Protein AF-A0A6I0E018-F1 (afdb_monomer_lite)

pLDDT: mean 88.61, std 6.99, range [53.44, 96.88]

Sequence (124 aa):
MGDSLKQKMISAVAWSTIEKFGQQVLQFLAGLVFARLLMPEDFGVMGIIMIFVAVSLVLVESGFGQALIRKTDIDSNDYTSVYYFNLATAVAVYLVLFFLAPLIADFFHQDSLVALIRVMSLVI

Structure (mmCIF, N/CA/C/O backbone):
data_AF-A0A6I0E018-F1
#
_entry.id   AF-A0A6I0E018-F1
#
loop_
_atom_site.group_PDB
_atom_site.id
_atom_site.type_symbol
_atom_site.label_atom_id
_atom_site.label_alt_id
_atom_site.label_comp_id
_atom_site.label_asym_id
_atom_site.label_entity_id
_atom_site.label_seq_id
_atom_site.pdbx_PDB_ins_code
_atom_site.Cartn_x
_atom_site.Cartn_y
_atom_site.Cartn_z
_atom_site.occupancy
_atom_site.B_iso_or_equiv
_atom_site.auth_seq_id
_atom_site.auth_comp_id
_atom_site.auth_asym_id
_atom_site.auth_atom_id
_atom_site.pdbx_PDB_model_num
ATOM 1 N N . MET A 1 1 ? -20.807 9.773 34.598 1.00 53.44 1 MET A N 1
ATOM 2 C CA . MET A 1 1 ? -20.900 9.406 33.162 1.00 53.44 1 MET A CA 1
ATOM 3 C C . MET A 1 1 ? -19.994 10.250 32.257 1.00 53.44 1 MET A C 1
ATOM 5 O O . MET A 1 1 ? -19.499 9.694 31.289 1.00 53.44 1 MET A O 1
ATOM 9 N N . GLY A 1 2 ? -19.719 11.532 32.556 1.00 62.59 2 GLY A N 1
ATOM 10 C CA . GLY A 1 2 ? -18.817 12.368 31.737 1.00 62.59 2 GLY A CA 1
ATOM 11 C C . GLY A 1 2 ? -17.336 11.949 31.749 1.00 62.59 2 GLY A C 1
ATOM 12 O O . GLY A 1 2 ? -16.702 11.933 30.697 1.00 62.59 2 GLY A O 1
ATOM 13 N N . ASP A 1 3 ? -16.803 11.529 32.903 1.00 71.94 3 ASP A N 1
ATOM 14 C CA . ASP A 1 3 ? -15.370 11.206 33.026 1.00 71.94 3 ASP A CA 1
ATOM 15 C C . ASP A 1 3 ? -14.955 9.927 32.279 1.00 71.94 3 ASP A C 1
ATOM 17 O O . ASP A 1 3 ? -13.880 9.884 31.684 1.00 71.94 3 ASP A O 1
ATOM 21 N N . SER A 1 4 ? -15.819 8.905 32.212 1.00 85.31 4 SER A N 1
ATOM 22 C CA . SER A 1 4 ? -15.495 7.650 31.512 1.00 85.31 4 SER A CA 1
ATOM 23 C C . SER A 1 4 ? -15.519 7.788 29.986 1.00 85.31 4 SER A C 1
ATOM 25 O O . SER A 1 4 ? -14.698 7.177 29.304 1.00 85.31 4 SER A O 1
ATOM 27 N N . LEU A 1 5 ? -16.419 8.614 29.439 1.00 85.06 5 LEU A N 1
ATOM 28 C CA . LEU A 1 5 ? -16.456 8.952 28.011 1.00 85.06 5 LEU A CA 1
ATOM 29 C C . LEU A 1 5 ? -15.225 9.764 27.607 1.00 85.06 5 LEU A C 1
ATOM 31 O O . LEU A 1 5 ? -14.581 9.446 26.609 1.00 85.06 5 LEU A O 1
ATOM 35 N N . LYS A 1 6 ? -14.855 10.760 28.421 1.00 87.38 6 LYS A N 1
ATOM 36 C CA . LYS A 1 6 ? -13.645 11.558 28.208 1.00 87.38 6 LYS A CA 1
ATOM 37 C C . LYS A 1 6 ? -12.392 10.680 28.230 1.00 87.38 6 LYS A C 1
ATOM 39 O O . LYS A 1 6 ? -11.550 10.806 27.347 1.00 87.38 6 LYS A O 1
ATOM 44 N N . GLN A 1 7 ? -12.291 9.745 29.175 1.00 91.19 7 GLN A N 1
ATOM 45 C CA . GLN A 1 7 ? -11.137 8.852 29.268 1.00 91.19 7 GLN A CA 1
ATOM 46 C C . GLN A 1 7 ? -11.054 7.850 28.107 1.00 91.19 7 GLN A C 1
ATOM 48 O O . GLN A 1 7 ? -9.969 7.659 27.563 1.00 91.19 7 GLN A O 1
ATOM 53 N N . LYS A 1 8 ? -12.186 7.282 27.663 1.00 87.81 8 LYS A N 1
ATOM 54 C CA . LYS A 1 8 ? -12.243 6.424 26.463 1.00 87.81 8 LYS A CA 1
ATOM 55 C C . LYS A 1 8 ? -11.895 7.179 25.179 1.00 87.81 8 LYS A C 1
ATOM 57 O O . LYS A 1 8 ? -11.221 6.635 24.310 1.00 87.81 8 LYS A O 1
ATOM 62 N N . MET A 1 9 ? -12.334 8.430 25.056 1.00 91.31 9 MET A N 1
ATOM 63 C CA . MET A 1 9 ? -11.971 9.284 23.926 1.00 91.31 9 MET A CA 1
ATOM 64 C C . MET A 1 9 ? -10.467 9.567 23.922 1.00 91.31 9 MET A C 1
ATOM 66 O O . MET A 1 9 ? -9.824 9.406 22.890 1.00 91.31 9 MET A O 1
ATOM 70 N N . ILE A 1 10 ? -9.891 9.932 25.073 1.00 94.19 10 ILE A N 1
ATOM 71 C CA . ILE A 1 10 ? -8.449 10.185 25.193 1.00 94.19 10 ILE A CA 1
ATOM 72 C C . ILE A 1 10 ? -7.649 8.927 24.846 1.00 94.19 10 ILE A C 1
ATOM 74 O O . ILE A 1 10 ? -6.680 9.029 24.100 1.00 94.19 10 ILE A O 1
ATOM 78 N N . SER A 1 11 ? -8.055 7.744 25.319 1.00 92.81 11 SER A N 1
ATOM 79 C CA . SER A 1 11 ? -7.346 6.502 24.994 1.00 92.81 11 SER A CA 1
ATOM 80 C C . SER A 1 11 ? -7.459 6.134 23.514 1.00 92.81 11 SER A C 1
ATOM 82 O O . SER A 1 11 ? -6.462 5.736 22.921 1.00 92.81 11 SER A O 1
ATOM 84 N N . ALA A 1 12 ? -8.631 6.312 22.892 1.00 89.75 12 ALA A N 1
ATOM 85 C CA . ALA A 1 12 ? -8.817 6.077 21.458 1.00 89.75 12 ALA A CA 1
ATOM 86 C C . ALA A 1 12 ? -7.976 7.040 20.603 1.00 89.75 12 ALA A C 1
ATOM 88 O O . ALA A 1 12 ? -7.304 6.618 19.663 1.00 89.75 12 ALA A O 1
ATOM 89 N N . VAL A 1 13 ? -7.956 8.329 20.959 1.00 94.19 13 VAL A N 1
ATOM 90 C CA . VAL A 1 13 ? -7.133 9.333 20.273 1.00 94.19 13 VAL A CA 1
ATOM 91 C C . VAL A 1 13 ? -5.650 9.029 20.463 1.00 94.19 13 VAL A C 1
ATOM 93 O O . VAL A 1 13 ? -4.915 9.019 19.476 1.00 94.19 13 VAL A O 1
ATOM 96 N N . ALA A 1 14 ? -5.213 8.716 21.686 1.00 95.62 14 ALA A N 1
ATOM 97 C CA . ALA A 1 14 ? -3.828 8.350 21.970 1.00 95.62 14 ALA A CA 1
ATOM 98 C C . ALA A 1 14 ? -3.400 7.122 21.156 1.00 95.62 14 ALA A C 1
ATOM 100 O O . ALA A 1 14 ? -2.353 7.161 20.516 1.00 95.62 14 ALA A O 1
ATOM 101 N N . TRP A 1 15 ? -4.240 6.083 21.101 1.00 94.94 15 TRP A N 1
ATOM 102 C CA . TRP A 1 15 ? -3.983 4.887 20.299 1.00 94.94 15 TRP A CA 1
ATOM 103 C C . TRP A 1 15 ? -3.847 5.215 18.809 1.00 94.94 15 TRP A C 1
ATOM 105 O O . TRP A 1 15 ? -2.827 4.897 18.206 1.00 94.94 15 TRP A O 1
ATOM 115 N N . SER A 1 16 ? -4.807 5.954 18.242 1.00 93.12 16 SER A N 1
ATOM 116 C CA . SER A 1 16 ? -4.760 6.356 16.828 1.00 93.12 16 SER A CA 1
ATOM 117 C C . SER A 1 16 ? -3.568 7.264 16.499 1.00 93.12 16 SER A C 1
ATOM 119 O O . SER A 1 16 ? -3.024 7.214 15.399 1.00 93.12 16 SER A O 1
ATOM 121 N N . THR A 1 17 ? -3.136 8.093 17.454 1.00 95.62 17 THR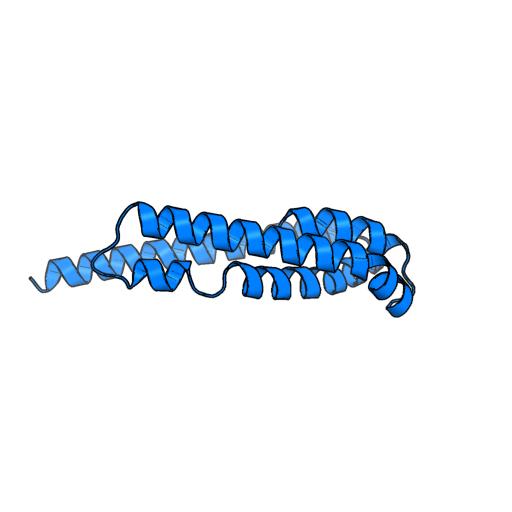 A N 1
ATOM 122 C CA . THR A 1 17 ? -1.978 8.978 17.288 1.00 95.62 17 THR A CA 1
ATOM 123 C C . THR A 1 17 ? -0.692 8.171 17.281 1.00 95.62 17 THR A C 1
ATOM 125 O O . THR A 1 17 ? 0.143 8.381 16.409 1.00 95.62 17 THR A O 1
ATOM 128 N N . ILE A 1 18 ? -0.542 7.231 18.217 1.00 96.88 18 ILE A N 1
ATOM 129 C CA . ILE A 1 18 ? 0.619 6.338 18.283 1.00 96.88 18 ILE A CA 1
ATOM 130 C C . ILE A 1 18 ? 0.704 5.489 17.016 1.00 96.88 18 ILE A C 1
ATOM 132 O O . ILE A 1 18 ? 1.782 5.377 16.443 1.00 96.88 18 ILE A O 1
ATOM 136 N N . GLU A 1 19 ? -0.419 4.943 16.550 1.00 94.75 19 GLU A N 1
ATOM 137 C CA . GLU A 1 19 ? -0.486 4.162 15.316 1.00 94.75 19 GLU A CA 1
ATOM 138 C C . GLU A 1 19 ? -0.028 4.986 14.105 1.00 94.75 19 GLU A C 1
ATOM 140 O O . GLU A 1 19 ? 0.921 4.604 13.419 1.00 94.75 19 GLU A O 1
ATOM 145 N N . LYS A 1 20 ? -0.637 6.158 13.882 1.00 94.25 20 LYS A N 1
ATOM 146 C CA . LYS A 1 20 ? -0.295 7.030 12.748 1.00 94.25 20 LYS A CA 1
ATOM 147 C C . LYS A 1 20 ? 1.136 7.545 12.822 1.00 94.25 20 LYS A C 1
ATOM 149 O O . LYS A 1 20 ? 1.840 7.563 11.817 1.00 94.25 20 LYS A O 1
ATOM 154 N N . PHE A 1 21 ? 1.579 7.964 14.004 1.00 96.50 21 PHE A N 1
ATOM 155 C CA . PHE A 1 21 ? 2.940 8.451 14.195 1.00 96.50 21 PHE A CA 1
ATOM 156 C C . PHE A 1 21 ? 3.958 7.323 14.000 1.00 96.50 21 PHE A C 1
ATOM 158 O O . PHE A 1 21 ? 4.973 7.525 13.342 1.00 96.50 21 PHE A O 1
ATOM 165 N N . GLY A 1 22 ? 3.662 6.120 14.498 1.00 96.62 22 GLY A N 1
ATOM 166 C CA . GLY A 1 22 ? 4.472 4.925 14.279 1.00 96.62 22 GLY A CA 1
ATOM 167 C C . GLY A 1 22 ? 4.604 4.582 12.797 1.00 96.62 22 GLY A C 1
ATOM 168 O O . GLY A 1 22 ? 5.720 4.406 12.314 1.00 96.62 22 GLY A O 1
ATOM 169 N N . GLN A 1 23 ? 3.493 4.574 12.054 1.00 94.94 23 GLN A N 1
ATOM 170 C CA . GLN A 1 23 ? 3.504 4.384 10.600 1.00 94.94 23 GLN A CA 1
ATOM 171 C C . GLN A 1 23 ? 4.343 5.457 9.893 1.00 94.94 23 GLN A C 1
ATOM 173 O O . GLN A 1 23 ? 5.196 5.119 9.076 1.00 94.94 23 GLN A O 1
ATOM 178 N N . GLN A 1 24 ? 4.171 6.735 10.249 1.00 95.50 24 GLN A N 1
ATOM 179 C CA . GLN A 1 24 ? 4.922 7.836 9.643 1.00 95.50 24 GLN A CA 1
ATOM 180 C C . GLN A 1 24 ? 6.430 7.730 9.909 1.00 95.50 24 GLN A C 1
ATOM 182 O O . GLN A 1 24 ? 7.235 7.954 9.006 1.00 95.50 24 GLN A O 1
ATOM 187 N N . VAL A 1 25 ? 6.824 7.376 11.137 1.00 96.88 25 VAL A N 1
ATOM 188 C CA . VAL A 1 25 ? 8.232 7.170 11.505 1.00 96.88 25 VAL A CA 1
ATOM 189 C C . VAL A 1 25 ? 8.817 5.992 10.732 1.00 96.88 25 VAL A C 1
ATOM 191 O O . VAL A 1 25 ? 9.901 6.121 10.168 1.00 96.88 25 VAL A O 1
ATOM 194 N N . LEU A 1 26 ? 8.102 4.867 10.650 1.00 95.19 26 LEU A N 1
ATOM 195 C CA . LEU A 1 26 ? 8.541 3.708 9.872 1.00 95.19 26 LEU A CA 1
ATOM 196 C C . LEU A 1 26 ? 8.694 4.050 8.388 1.00 95.19 26 LEU A C 1
ATOM 198 O O . LEU A 1 26 ? 9.712 3.709 7.792 1.00 95.19 26 LEU A O 1
ATOM 202 N N . GLN A 1 27 ? 7.736 4.774 7.808 1.00 91.25 27 GLN A N 1
ATOM 203 C CA . GLN A 1 27 ? 7.791 5.200 6.412 1.00 91.25 27 GLN A CA 1
ATOM 204 C C . GLN A 1 27 ? 8.955 6.164 6.155 1.00 91.25 27 GLN A C 1
ATOM 206 O O . GLN A 1 27 ? 9.653 6.035 5.151 1.00 91.25 27 GLN A O 1
ATOM 211 N N . PHE A 1 28 ? 9.216 7.091 7.080 1.00 93.31 28 PHE A N 1
ATOM 212 C CA . PHE A 1 28 ? 10.360 7.997 7.002 1.00 93.31 28 PHE A CA 1
ATOM 213 C C . PHE A 1 28 ? 11.696 7.243 7.067 1.00 93.31 28 PHE A C 1
ATOM 215 O O . PHE A 1 28 ? 12.575 7.466 6.235 1.00 93.31 28 PHE A O 1
ATOM 222 N N . LEU A 1 29 ? 11.842 6.311 8.014 1.00 94.88 29 LEU A N 1
ATOM 223 C CA . LEU A 1 29 ? 13.047 5.488 8.143 1.00 94.88 29 LEU A CA 1
ATOM 224 C C . LEU A 1 29 ? 13.257 4.591 6.918 1.00 94.88 29 LEU A C 1
ATOM 226 O O . LEU A 1 29 ? 14.373 4.523 6.402 1.00 94.88 29 LEU A O 1
ATOM 230 N N . ALA A 1 30 ? 12.197 3.956 6.413 1.00 90.00 30 ALA A N 1
ATOM 231 C CA . ALA A 1 30 ? 12.243 3.189 5.171 1.00 90.00 30 ALA A CA 1
ATOM 232 C C . ALA A 1 30 ? 12.663 4.074 3.988 1.00 90.00 30 ALA A C 1
ATOM 234 O O . ALA A 1 30 ? 13.525 3.683 3.207 1.00 90.00 30 ALA A O 1
ATOM 235 N N . GLY A 1 31 ? 12.139 5.301 3.908 1.00 87.44 31 GLY A N 1
ATOM 236 C CA . GLY A 1 31 ? 12.533 6.292 2.908 1.00 87.44 31 GLY A CA 1
ATOM 237 C C . GLY A 1 31 ? 14.023 6.642 2.959 1.00 87.44 31 GLY A C 1
ATOM 238 O O . GLY A 1 31 ? 14.668 6.696 1.917 1.00 87.44 31 GLY A O 1
ATOM 239 N N . LEU A 1 32 ? 14.604 6.810 4.152 1.00 90.06 32 LEU A N 1
ATOM 240 C CA . LEU A 1 32 ? 16.049 7.042 4.309 1.00 90.06 32 LEU A CA 1
ATOM 241 C C . LEU A 1 32 ? 16.893 5.841 3.867 1.00 90.06 32 LEU A C 1
ATOM 243 O O . LEU A 1 32 ? 17.971 6.015 3.298 1.00 90.06 32 LEU A O 1
ATOM 247 N N . VAL A 1 33 ? 16.417 4.625 4.139 1.00 90.19 33 VAL A N 1
ATOM 248 C CA . VAL A 1 33 ? 17.072 3.385 3.708 1.00 90.19 33 VAL A CA 1
ATOM 249 C C . VAL A 1 33 ? 17.031 3.271 2.183 1.00 90.19 33 VAL A C 1
ATOM 251 O O . VAL A 1 33 ? 18.067 3.075 1.550 1.00 90.19 33 VAL A O 1
ATOM 254 N N . PHE A 1 34 ? 15.863 3.497 1.585 1.00 84.94 34 PHE A N 1
ATOM 255 C CA . PHE A 1 34 ? 15.668 3.551 0.139 1.00 84.94 34 PHE A CA 1
ATOM 256 C C . PHE A 1 34 ? 16.519 4.633 -0.527 1.00 84.94 34 PHE A C 1
ATOM 258 O O . PHE A 1 34 ? 17.157 4.350 -1.533 1.00 84.94 34 PHE A O 1
ATOM 265 N N . ALA A 1 35 ? 16.651 5.815 0.081 1.00 85.44 35 ALA A N 1
ATOM 266 C CA . ALA A 1 35 ? 17.497 6.897 -0.430 1.00 85.44 35 ALA A CA 1
ATOM 267 C C . ALA A 1 35 ? 18.984 6.531 -0.527 1.00 85.44 35 ALA A C 1
ATOM 269 O O . ALA A 1 35 ? 19.714 7.160 -1.288 1.00 85.44 35 ALA A O 1
ATOM 270 N N . ARG A 1 36 ? 19.446 5.530 0.234 1.00 86.44 36 ARG A N 1
ATOM 271 C CA . ARG A 1 36 ? 20.817 5.010 0.132 1.00 86.44 36 ARG A CA 1
ATOM 272 C C . ARG A 1 36 ? 20.956 3.784 -0.764 1.00 86.44 36 ARG A C 1
ATOM 274 O O . ARG A 1 36 ? 22.055 3.539 -1.245 1.00 86.44 36 ARG A O 1
ATOM 281 N N . LEU A 1 37 ? 19.896 2.993 -0.916 1.00 83.62 37 LEU A N 1
ATOM 282 C CA . LEU A 1 37 ? 19.921 1.733 -1.667 1.00 83.62 37 LEU A CA 1
ATOM 283 C C . LEU A 1 37 ? 19.581 1.908 -3.148 1.00 83.62 37 LEU A C 1
ATOM 285 O O . LEU A 1 37 ? 20.131 1.187 -3.974 1.00 83.62 37 LEU A O 1
ATOM 289 N N . LEU A 1 38 ? 18.662 2.817 -3.472 1.00 81.31 38 LEU A N 1
ATOM 290 C CA . LEU A 1 38 ? 18.156 3.016 -4.828 1.00 81.31 38 LEU A CA 1
ATOM 291 C C . LEU A 1 38 ? 18.990 4.055 -5.571 1.00 81.31 38 LEU A C 1
ATOM 293 O O . LEU A 1 38 ? 19.404 5.067 -4.998 1.00 81.31 38 LEU A O 1
ATOM 297 N N . MET A 1 39 ? 19.199 3.822 -6.867 1.00 78.31 39 MET A N 1
ATOM 298 C CA . MET A 1 39 ? 19.766 4.843 -7.739 1.00 78.31 39 MET A CA 1
ATOM 299 C C . MET A 1 39 ? 18.725 5.953 -7.977 1.00 78.31 39 MET A C 1
ATOM 301 O O . MET A 1 39 ? 17.520 5.706 -7.865 1.00 78.31 39 MET A O 1
ATOM 305 N N . PRO A 1 40 ? 19.142 7.185 -8.329 1.00 73.00 40 PRO A N 1
ATOM 306 C CA . PRO A 1 40 ? 18.209 8.281 -8.617 1.00 73.00 40 PRO A CA 1
ATOM 307 C C . PRO A 1 40 ? 17.162 7.931 -9.685 1.00 73.00 40 PRO A C 1
ATOM 309 O O . PRO A 1 40 ? 16.038 8.424 -9.640 1.00 73.00 40 PRO A O 1
ATOM 312 N N . GLU A 1 41 ? 17.526 7.060 -10.625 1.00 72.81 41 GLU A N 1
ATOM 313 C CA . GLU A 1 41 ? 16.663 6.584 -11.707 1.00 72.81 41 GLU A CA 1
ATOM 314 C C . GLU A 1 41 ? 15.526 5.690 -11.183 1.00 72.81 41 GLU A C 1
ATOM 316 O O . GLU A 1 41 ? 14.376 5.853 -11.594 1.00 72.81 41 GLU A O 1
ATOM 321 N N . ASP A 1 42 ? 15.803 4.832 -10.196 1.00 81.81 42 ASP A N 1
ATOM 322 C CA . ASP A 1 42 ? 14.817 3.913 -9.611 1.00 81.81 42 ASP A CA 1
ATOM 323 C C . ASP A 1 42 ? 13.742 4.647 -8.794 1.00 81.81 42 ASP A C 1
ATOM 325 O O . ASP A 1 42 ? 12.601 4.190 -8.682 1.00 81.81 42 ASP A O 1
ATOM 329 N N . PHE A 1 43 ? 14.079 5.817 -8.240 1.00 79.31 43 PHE A N 1
ATOM 330 C CA . PHE A 1 43 ? 13.130 6.660 -7.511 1.00 79.31 43 PHE A CA 1
ATOM 331 C C . PHE A 1 43 ? 11.988 7.160 -8.400 1.00 79.31 43 PHE A C 1
ATOM 333 O O . PHE A 1 43 ? 10.842 7.217 -7.947 1.00 79.31 43 PHE A O 1
ATOM 340 N N . GLY A 1 44 ? 12.280 7.491 -9.662 1.00 82.62 44 GLY A N 1
ATOM 341 C CA . GLY A 1 44 ? 11.260 7.897 -10.630 1.00 82.62 44 GLY A CA 1
ATOM 342 C C . GLY A 1 44 ? 10.290 6.757 -10.938 1.00 82.62 44 GLY A C 1
ATOM 343 O O . GLY A 1 44 ? 9.073 6.945 -10.885 1.00 82.62 44 GLY A O 1
ATOM 344 N N . VAL A 1 45 ? 10.832 5.555 -11.161 1.00 86.38 45 VAL A N 1
ATOM 345 C CA . VAL A 1 45 ? 10.049 4.338 -11.430 1.00 86.38 45 VAL A CA 1
ATOM 346 C C . VAL A 1 45 ? 9.130 4.004 -10.255 1.00 86.38 45 VAL A C 1
ATOM 348 O O . VAL A 1 45 ? 7.932 3.784 -10.436 1.00 86.38 45 VAL A O 1
ATOM 351 N N . MET A 1 46 ? 9.667 4.034 -9.032 1.00 85.62 46 MET A N 1
ATOM 352 C CA . MET A 1 46 ? 8.887 3.814 -7.813 1.00 85.62 46 MET A CA 1
ATOM 353 C C . MET A 1 46 ? 7.767 4.842 -7.654 1.00 85.62 46 MET A C 1
ATOM 355 O O . MET A 1 46 ? 6.652 4.473 -7.289 1.00 85.62 46 MET A O 1
ATOM 359 N N . GLY A 1 47 ? 8.028 6.115 -7.965 1.00 87.81 47 GLY A N 1
ATOM 360 C CA . GLY A 1 47 ? 7.013 7.168 -7.928 1.00 87.81 47 GLY A CA 1
ATOM 361 C C . GLY A 1 47 ? 5.827 6.875 -8.850 1.00 87.81 47 GLY A C 1
ATOM 362 O O . GLY A 1 47 ? 4.680 6.996 -8.424 1.00 87.81 47 GLY A O 1
ATOM 363 N N . ILE A 1 48 ? 6.096 6.422 -10.078 1.00 90.06 48 ILE A N 1
ATOM 364 C CA . ILE A 1 48 ? 5.055 6.036 -11.042 1.00 90.06 48 ILE A CA 1
ATOM 365 C C . ILE A 1 48 ? 4.211 4.886 -10.483 1.00 90.06 48 ILE A C 1
ATOM 367 O O . ILE A 1 48 ? 2.985 4.977 -10.447 1.00 90.06 48 ILE A O 1
ATOM 371 N N . ILE A 1 49 ? 4.854 3.823 -9.993 1.00 90.75 49 ILE A N 1
ATOM 372 C CA . ILE A 1 49 ? 4.159 2.644 -9.455 1.00 90.75 49 ILE A CA 1
ATOM 373 C C . ILE A 1 49 ? 3.298 3.016 -8.243 1.00 90.75 49 ILE A C 1
ATOM 375 O O . ILE A 1 49 ? 2.154 2.571 -8.137 1.00 90.75 49 ILE A O 1
ATOM 379 N N . MET A 1 50 ? 3.820 3.862 -7.352 1.00 89.75 50 MET A N 1
ATOM 380 C CA . MET A 1 50 ? 3.119 4.301 -6.144 1.00 89.75 50 MET A CA 1
ATOM 381 C C . MET A 1 50 ? 1.806 5.022 -6.455 1.00 89.75 50 MET A C 1
ATOM 383 O O . MET A 1 50 ? 0.856 4.872 -5.693 1.00 89.75 50 MET A O 1
ATOM 387 N N . ILE A 1 51 ? 1.709 5.750 -7.574 1.00 92.00 51 ILE A N 1
ATOM 388 C CA . ILE A 1 51 ? 0.450 6.385 -7.996 1.00 92.00 51 ILE A CA 1
ATOM 389 C C . ILE A 1 51 ? -0.617 5.318 -8.262 1.00 92.00 51 ILE A C 1
ATOM 391 O O . ILE A 1 51 ? -1.727 5.407 -7.734 1.00 92.00 51 ILE A O 1
ATOM 395 N N . PHE A 1 52 ? -0.282 4.283 -9.036 1.00 91.81 52 PHE A N 1
ATOM 396 C CA . PHE A 1 52 ? -1.220 3.206 -9.362 1.00 91.81 52 PHE A CA 1
ATOM 397 C C . PHE A 1 52 ? -1.613 2.393 -8.128 1.00 91.81 52 PHE A C 1
ATOM 399 O O . PHE A 1 52 ? -2.793 2.084 -7.952 1.00 91.81 52 PHE A O 1
ATOM 406 N N . VAL A 1 53 ? -0.654 2.091 -7.249 1.00 91.38 53 VAL A N 1
ATOM 407 C CA . VAL A 1 53 ? -0.920 1.391 -5.985 1.00 91.38 53 VAL A CA 1
ATOM 408 C C . VAL A 1 53 ? -1.816 2.232 -5.073 1.00 91.38 53 VAL A C 1
ATOM 410 O O . VAL A 1 53 ? -2.810 1.721 -4.570 1.00 91.38 53 VAL A O 1
ATOM 413 N N . ALA A 1 54 ? -1.536 3.528 -4.906 1.00 91.44 54 ALA A N 1
ATOM 414 C CA . ALA A 1 54 ? -2.337 4.407 -4.055 1.00 91.44 54 ALA A CA 1
ATOM 415 C C . ALA A 1 54 ? -3.788 4.526 -4.545 1.00 91.44 54 ALA A C 1
ATOM 417 O O . ALA A 1 54 ? -4.717 4.398 -3.749 1.00 91.44 54 ALA A O 1
ATOM 418 N N . VAL A 1 55 ? -3.998 4.718 -5.853 1.00 91.94 55 VAL A N 1
ATOM 419 C CA . VAL A 1 55 ? -5.347 4.750 -6.445 1.00 91.94 55 VAL A CA 1
ATOM 420 C C . VAL A 1 55 ? -6.068 3.421 -6.219 1.00 91.94 55 VAL A C 1
ATOM 422 O O . VAL A 1 55 ? -7.239 3.407 -5.847 1.00 91.94 55 VAL A O 1
ATOM 425 N N . SER A 1 56 ? -5.362 2.307 -6.392 1.00 92.38 56 SER A N 1
ATOM 426 C CA . SER A 1 56 ? -5.922 0.968 -6.214 1.00 92.38 56 SER A CA 1
ATOM 427 C C . SER A 1 56 ? -6.349 0.695 -4.776 1.00 92.38 56 SER A C 1
ATOM 429 O O . SER A 1 56 ? -7.461 0.226 -4.555 1.00 92.38 56 SER A O 1
ATOM 431 N N . LEU A 1 57 ? -5.515 1.051 -3.797 1.00 89.50 57 LEU A N 1
ATOM 432 C CA . LEU A 1 57 ? -5.832 0.902 -2.376 1.00 89.50 57 LEU A CA 1
ATOM 433 C C . LEU A 1 57 ? -7.070 1.713 -1.985 1.00 89.50 57 LEU A C 1
ATOM 435 O O . LEU A 1 57 ? -7.944 1.202 -1.292 1.00 89.50 57 LEU A O 1
ATOM 439 N N . VAL A 1 58 ? -7.201 2.944 -2.490 1.00 88.56 58 VAL A N 1
ATOM 440 C CA . VAL A 1 58 ? -8.400 3.764 -2.253 1.00 88.56 58 VAL A CA 1
ATOM 441 C C . VAL A 1 58 ? -9.657 3.085 -2.809 1.00 88.56 58 VAL A C 1
ATOM 443 O O . VAL A 1 58 ? -10.698 3.093 -2.149 1.00 88.56 58 VAL A O 1
ATOM 446 N N . LEU A 1 59 ? -9.569 2.473 -3.995 1.00 88.25 59 LEU A N 1
ATOM 447 C CA . LEU A 1 59 ? -10.684 1.741 -4.604 1.00 88.25 59 LEU A CA 1
ATOM 448 C C . LEU A 1 59 ? -11.042 0.464 -3.835 1.00 88.25 59 LEU A C 1
ATOM 450 O O . LEU A 1 59 ? -12.225 0.173 -3.678 1.00 88.25 59 LEU A O 1
ATOM 454 N N . VAL A 1 60 ? -10.054 -0.286 -3.346 1.00 87.38 60 VAL A N 1
ATOM 455 C CA . VAL A 1 60 ? -10.281 -1.537 -2.605 1.00 87.38 60 VAL A CA 1
ATOM 456 C C . VAL A 1 60 ? -10.820 -1.266 -1.205 1.00 87.38 60 VAL A C 1
ATOM 458 O O . VAL A 1 60 ? -11.773 -1.911 -0.777 1.00 87.38 60 VAL A O 1
ATOM 461 N N . GLU A 1 61 ? -10.256 -0.298 -0.485 1.00 80.56 61 GLU A N 1
ATOM 462 C CA . GLU A 1 61 ? -10.667 -0.028 0.892 1.00 80.56 61 GLU A CA 1
ATOM 463 C C . GLU A 1 61 ? -12.010 0.714 0.973 1.00 80.56 61 GLU A C 1
ATOM 465 O O . GLU A 1 61 ? -12.704 0.555 1.981 1.00 80.56 61 GLU A O 1
ATOM 470 N N . SER A 1 62 ? -12.382 1.481 -0.070 1.00 69.81 62 SER A N 1
ATOM 471 C CA . SER A 1 62 ? -13.699 2.075 -0.415 1.00 69.81 62 SER A CA 1
ATOM 472 C C . SER A 1 62 ? -14.615 2.592 0.717 1.00 69.81 62 SER A C 1
ATOM 474 O O . SER A 1 62 ? -15.795 2.866 0.511 1.00 69.81 62 SER A O 1
ATOM 476 N N . GLY A 1 63 ? -14.111 2.768 1.936 1.00 73.56 63 GLY A N 1
ATOM 477 C CA . GLY A 1 63 ? -14.884 3.189 3.102 1.00 73.56 63 GLY A CA 1
ATOM 478 C C . GLY A 1 63 ? -15.715 2.095 3.783 1.00 73.56 63 GLY A C 1
ATOM 479 O O . GLY A 1 63 ? -16.358 2.401 4.788 1.00 73.56 63 GLY A O 1
ATOM 480 N N . PHE A 1 64 ? -15.683 0.831 3.336 1.00 81.69 64 PHE A N 1
ATOM 481 C CA . PHE A 1 64 ? -16.460 -0.245 3.975 1.00 81.69 64 PHE A CA 1
ATOM 482 C C . PHE A 1 64 ? -16.019 -0.525 5.414 1.00 81.69 64 PHE A C 1
ATOM 484 O O . PHE A 1 64 ? -16.864 -0.752 6.278 1.00 81.69 64 PHE A O 1
ATOM 491 N N . GLY A 1 65 ? -14.719 -0.418 5.707 1.00 80.31 65 GLY A N 1
ATOM 492 C CA . GLY A 1 65 ? -14.218 -0.510 7.082 1.00 80.31 65 GLY A CA 1
ATOM 493 C C . GLY A 1 65 ? -14.817 0.571 7.988 1.00 80.31 65 GLY A C 1
ATOM 494 O O . GLY A 1 65 ? -15.259 0.290 9.099 1.00 80.31 65 GLY A O 1
ATOM 495 N N . GLN A 1 66 ? -14.934 1.801 7.480 1.00 81.44 66 GLN A N 1
ATOM 496 C CA . GLN A 1 66 ? -15.542 2.909 8.220 1.00 81.44 66 GLN A CA 1
ATOM 497 C C . GLN A 1 66 ? -17.065 2.778 8.330 1.00 81.44 66 GLN A C 1
ATOM 499 O O . GLN A 1 66 ? -17.642 3.176 9.343 1.00 81.44 66 GLN A O 1
ATOM 504 N N . ALA A 1 67 ? -17.719 2.212 7.313 1.00 83.62 67 ALA A 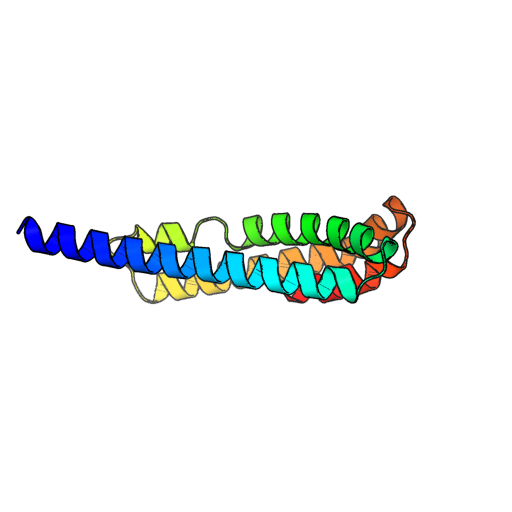N 1
ATOM 505 C CA . ALA A 1 67 ? -19.143 1.900 7.347 1.00 83.62 67 ALA A CA 1
ATOM 506 C C . ALA A 1 67 ? -19.453 0.839 8.412 1.00 83.62 67 ALA A C 1
ATOM 508 O O . ALA A 1 67 ? -20.400 1.017 9.175 1.00 83.62 67 ALA A O 1
ATOM 509 N N . LEU A 1 68 ? -18.611 -0.196 8.528 1.00 84.31 68 LEU A N 1
ATOM 510 C CA . LEU A 1 68 ? -18.700 -1.180 9.606 1.00 84.31 68 LEU A CA 1
ATOM 511 C C . LEU A 1 68 ? -18.539 -0.516 10.976 1.00 84.31 68 LEU A C 1
ATOM 513 O O . LEU A 1 68 ? -19.386 -0.685 11.842 1.00 84.31 68 LEU A O 1
ATOM 517 N N . ILE A 1 69 ? -17.507 0.309 11.168 1.00 84.50 69 ILE A N 1
ATOM 518 C CA . ILE A 1 69 ? -17.268 0.978 12.461 1.00 84.50 69 ILE A CA 1
ATOM 519 C C . ILE A 1 69 ? -18.465 1.844 12.902 1.00 84.50 69 ILE A C 1
ATOM 521 O O . ILE A 1 69 ? -18.699 2.014 14.097 1.00 84.50 69 ILE A O 1
ATOM 525 N N . ARG A 1 70 ? -19.235 2.395 11.955 1.00 83.25 70 ARG A N 1
ATOM 526 C CA . ARG A 1 70 ? -20.414 3.232 12.237 1.00 83.25 70 ARG A CA 1
ATOM 527 C C . ARG A 1 70 ? -21.719 2.448 12.394 1.00 83.25 70 ARG A C 1
ATOM 529 O O . ARG A 1 70 ? -22.699 3.030 12.858 1.00 83.25 70 ARG A O 1
ATOM 536 N N . LYS A 1 71 ? -21.768 1.177 11.993 1.00 84.25 71 LYS A N 1
ATOM 537 C CA . LYS A 1 71 ? -22.984 0.358 12.050 1.00 84.25 71 LYS A CA 1
ATOM 538 C C . LYS A 1 71 ? -23.194 -0.148 13.482 1.00 84.25 71 LYS A C 1
ATOM 540 O O . LYS A 1 71 ? -22.312 -0.767 14.064 1.00 84.25 71 LYS A O 1
ATOM 545 N N . THR A 1 72 ? -24.359 0.143 14.059 1.00 76.75 72 THR A N 1
ATOM 546 C CA . THR A 1 72 ? -24.678 -0.175 15.463 1.00 76.75 72 THR A CA 1
ATOM 547 C C . THR A 1 72 ? -25.123 -1.621 15.682 1.00 76.75 72 THR A C 1
ATOM 549 O O . THR A 1 72 ? -24.808 -2.179 16.726 1.00 76.75 72 THR A O 1
ATOM 552 N N . ASP A 1 73 ? -25.802 -2.227 14.702 1.00 80.00 73 ASP A N 1
ATOM 553 C CA . ASP A 1 73 ? -26.180 -3.649 14.686 1.00 80.00 73 ASP A CA 1
ATOM 554 C C . ASP A 1 73 ? -25.393 -4.365 13.590 1.00 80.00 73 ASP A C 1
ATOM 556 O O . ASP A 1 73 ? -25.798 -4.414 12.424 1.00 80.00 73 ASP A O 1
ATOM 560 N N . ILE A 1 74 ? -24.216 -4.854 13.963 1.00 81.56 74 ILE A N 1
ATOM 561 C CA . ILE A 1 74 ? -23.348 -5.646 13.099 1.00 81.56 74 ILE A CA 1
ATOM 562 C C . ILE A 1 74 ? -23.570 -7.126 13.377 1.00 81.56 74 ILE A C 1
ATOM 564 O O . ILE A 1 74 ? -23.561 -7.554 14.531 1.00 81.56 74 ILE A O 1
ATOM 568 N N . ASP A 1 75 ? -23.700 -7.902 12.308 1.00 85.94 75 ASP A N 1
ATOM 569 C CA . ASP A 1 75 ? -23.650 -9.356 12.363 1.00 85.94 75 ASP A CA 1
ATOM 570 C C . ASP A 1 75 ? -22.366 -9.875 11.696 1.00 85.94 75 ASP A C 1
ATOM 572 O O . ASP A 1 75 ? -21.736 -9.218 10.866 1.00 85.94 75 ASP A O 1
ATOM 576 N N . SER A 1 76 ? -21.981 -11.096 12.049 1.00 84.19 76 SER A N 1
ATOM 577 C CA . SER A 1 76 ? -20.911 -11.873 11.424 1.00 84.19 76 SER A CA 1
ATOM 578 C C . SER A 1 76 ? -20.989 -11.884 9.890 1.00 84.19 76 SER A C 1
ATOM 580 O O . SER A 1 76 ? -19.968 -11.714 9.224 1.00 84.19 76 SER A O 1
ATOM 582 N N . ASN A 1 77 ? -22.198 -11.970 9.325 1.00 87.25 77 ASN A N 1
ATOM 583 C CA . ASN A 1 77 ? -22.418 -11.909 7.881 1.00 87.25 77 ASN A CA 1
ATOM 584 C C . ASN A 1 77 ? -21.992 -10.575 7.244 1.00 87.25 77 ASN A C 1
ATOM 586 O O . ASN A 1 77 ? -21.572 -10.578 6.084 1.00 87.25 77 ASN A O 1
ATOM 590 N N . ASP A 1 78 ? -22.054 -9.448 7.963 1.00 84.81 78 ASP A N 1
ATOM 591 C CA . ASP A 1 78 ? -21.604 -8.151 7.439 1.00 84.81 78 ASP A CA 1
ATOM 592 C C . ASP A 1 78 ? -20.082 -8.127 7.257 1.00 84.81 78 ASP A C 1
ATOM 594 O O . ASP A 1 78 ? -19.588 -7.698 6.213 1.00 84.81 78 ASP A O 1
ATOM 598 N N . TYR A 1 79 ? -19.337 -8.642 8.244 1.00 85.81 79 TYR A N 1
ATOM 599 C CA . TYR A 1 79 ? -17.879 -8.771 8.161 1.00 85.81 79 TYR A CA 1
ATOM 600 C C . TYR A 1 79 ? -17.469 -9.664 6.995 1.00 85.81 79 TYR A C 1
ATOM 602 O O . TYR A 1 79 ? -16.602 -9.295 6.204 1.00 85.81 79 TYR A O 1
ATOM 610 N N . THR A 1 80 ? -18.108 -10.827 6.872 1.00 89.19 80 THR A N 1
ATOM 611 C CA . THR A 1 80 ? -17.817 -11.788 5.809 1.00 89.19 80 THR A CA 1
ATOM 612 C C . THR A 1 80 ? -18.141 -11.215 4.429 1.00 89.19 80 THR A C 1
ATOM 614 O O . THR A 1 80 ? -17.340 -11.355 3.507 1.00 89.19 80 THR A O 1
ATOM 617 N N . SER A 1 81 ? -19.266 -10.509 4.289 1.00 89.88 81 SER A N 1
ATOM 618 C CA . SER A 1 81 ? -19.660 -9.882 3.021 1.00 89.88 81 SER A CA 1
ATOM 619 C C . SER A 1 81 ? -18.677 -8.795 2.591 1.00 89.88 81 SER A C 1
ATOM 621 O O . SER A 1 81 ? -18.237 -8.789 1.443 1.00 89.88 81 SER A O 1
ATOM 623 N N . VAL A 1 82 ? -18.282 -7.909 3.512 1.00 89.69 82 VAL A N 1
ATOM 624 C CA . VAL A 1 82 ? -17.297 -6.854 3.225 1.00 89.69 82 VAL A CA 1
ATOM 625 C C . VAL A 1 82 ? -15.922 -7.435 2.923 1.00 89.69 82 VAL A C 1
ATOM 627 O O . VAL A 1 82 ? -15.258 -6.972 2.000 1.00 89.69 82 VAL A O 1
ATOM 630 N N . TYR A 1 83 ? -15.508 -8.479 3.641 1.00 89.31 83 TYR A N 1
ATOM 631 C CA . TYR A 1 83 ? -14.255 -9.170 3.363 1.00 89.31 83 TYR A CA 1
ATOM 632 C C . TYR A 1 83 ? -14.219 -9.734 1.937 1.00 89.31 83 TYR A C 1
ATOM 634 O O . TYR A 1 83 ? -13.297 -9.429 1.182 1.00 89.31 83 TYR A O 1
ATOM 642 N N . TYR A 1 84 ? -15.233 -10.513 1.540 1.00 91.88 84 TYR A N 1
ATOM 643 C CA . TYR A 1 84 ? -15.280 -11.083 0.191 1.00 91.88 84 TYR A CA 1
ATOM 644 C C . TYR A 1 84 ? -15.438 -10.015 -0.891 1.00 91.88 84 TYR A C 1
ATOM 646 O O . TYR A 1 84 ? -14.860 -10.162 -1.966 1.00 91.88 84 TYR A O 1
ATOM 654 N N . PHE A 1 85 ? -16.170 -8.933 -0.617 1.00 90.94 85 PHE A N 1
ATOM 655 C CA . PHE A 1 85 ? -16.283 -7.805 -1.537 1.00 90.94 85 PHE A CA 1
ATOM 656 C C . PHE A 1 85 ? -14.932 -7.113 -1.760 1.00 90.94 85 PHE A C 1
ATOM 658 O O . PHE A 1 85 ? -14.528 -6.916 -2.909 1.00 90.94 85 PHE A O 1
ATOM 665 N N . ASN A 1 86 ? -14.205 -6.789 -0.686 1.00 91.19 86 ASN A N 1
ATOM 666 C CA . ASN A 1 86 ? -12.882 -6.173 -0.784 1.00 91.19 86 ASN A CA 1
ATOM 667 C C . ASN A 1 86 ? -11.888 -7.114 -1.470 1.00 91.19 86 ASN A C 1
ATOM 669 O O . ASN A 1 86 ? -11.159 -6.675 -2.351 1.00 91.19 86 ASN A O 1
ATOM 673 N N . LEU A 1 87 ? -11.910 -8.412 -1.146 1.00 92.44 87 LEU A N 1
ATOM 674 C CA . LEU A 1 87 ? -11.060 -9.413 -1.794 1.00 92.44 87 LEU A CA 1
ATOM 675 C C . LEU A 1 87 ? -11.349 -9.520 -3.298 1.00 92.44 87 LEU A C 1
ATOM 677 O O . LEU A 1 87 ? -10.425 -9.518 -4.107 1.00 92.44 87 LEU A O 1
ATOM 681 N N . ALA A 1 88 ? -12.623 -9.583 -3.692 1.00 93.62 88 ALA A N 1
ATOM 682 C CA . ALA A 1 88 ? -13.005 -9.620 -5.102 1.00 93.62 88 ALA A CA 1
ATOM 683 C C . ALA A 1 88 ? -12.592 -8.335 -5.836 1.00 93.62 88 ALA A C 1
ATOM 685 O O . ALA A 1 88 ? -12.108 -8.399 -6.966 1.00 93.62 88 ALA A O 1
ATOM 686 N N . THR A 1 89 ? -12.736 -7.179 -5.183 1.00 93.06 89 THR A N 1
ATOM 687 C CA . THR A 1 89 ? -12.319 -5.881 -5.729 1.00 93.06 89 THR A CA 1
ATOM 688 C C . THR A 1 89 ? -10.800 -5.809 -5.882 1.00 93.06 89 THR A C 1
ATOM 690 O O . THR A 1 89 ? -10.328 -5.405 -6.941 1.00 93.06 89 THR A O 1
ATOM 693 N N . ALA A 1 90 ? -10.033 -6.271 -4.891 1.00 93.69 90 ALA A N 1
ATOM 694 C CA . ALA A 1 90 ? -8.574 -6.341 -4.950 1.00 93.69 90 ALA A CA 1
ATOM 695 C C . ALA A 1 90 ? -8.101 -7.221 -6.111 1.00 93.69 90 ALA A C 1
ATOM 697 O O . ALA A 1 90 ? -7.308 -6.778 -6.938 1.00 93.69 90 ALA A O 1
ATOM 698 N N . VAL A 1 91 ? -8.675 -8.420 -6.260 1.00 95.44 91 VAL A N 1
ATOM 699 C CA . VAL A 1 91 ? -8.368 -9.319 -7.385 1.00 95.44 91 VAL A CA 1
ATOM 700 C C . VAL A 1 91 ? -8.724 -8.676 -8.728 1.00 95.44 91 VAL A C 1
ATOM 702 O O . VAL A 1 91 ? -7.943 -8.760 -9.676 1.00 95.44 91 VAL A O 1
ATOM 705 N N . ALA A 1 92 ? -9.875 -8.008 -8.832 1.00 95.50 92 ALA A N 1
ATOM 706 C CA . ALA A 1 92 ? -10.271 -7.322 -10.058 1.00 95.50 92 ALA A CA 1
ATOM 707 C C . ALA A 1 92 ? -9.298 -6.186 -10.417 1.00 95.50 92 ALA A C 1
ATOM 709 O O . ALA A 1 92 ? -8.850 -6.097 -11.560 1.00 95.50 92 ALA A O 1
ATOM 710 N N . VAL A 1 93 ? -8.927 -5.354 -9.441 1.00 95.00 93 VAL A N 1
ATOM 711 C CA . VAL A 1 93 ? -7.976 -4.250 -9.623 1.00 95.00 93 VAL A CA 1
ATOM 712 C C . VAL A 1 93 ? -6.580 -4.772 -9.973 1.00 95.00 93 VAL A C 1
ATOM 714 O O . VAL A 1 93 ? -5.957 -4.255 -10.901 1.00 95.00 93 VAL A O 1
ATOM 717 N N . TYR A 1 94 ? -6.122 -5.840 -9.313 1.00 95.44 94 TYR A N 1
ATOM 718 C CA . TYR A 1 94 ? -4.870 -6.522 -9.638 1.00 95.44 94 TYR A CA 1
ATOM 719 C C . TYR A 1 94 ? -4.837 -6.976 -11.098 1.00 95.44 94 TYR A C 1
ATOM 721 O O . TYR A 1 94 ? -3.896 -6.659 -11.822 1.00 95.44 94 TYR A O 1
ATOM 729 N N . LEU A 1 95 ? -5.879 -7.676 -11.562 1.00 96.06 95 LEU A N 1
ATOM 730 C CA . LEU A 1 95 ? -5.955 -8.150 -12.945 1.00 96.06 95 LEU A CA 1
ATOM 731 C C . LEU A 1 95 ? -5.944 -6.984 -13.938 1.00 96.06 95 LEU A C 1
ATOM 733 O O . LEU A 1 95 ? -5.222 -7.030 -14.933 1.00 96.06 95 LEU A O 1
ATOM 737 N N . VAL A 1 96 ? -6.692 -5.916 -13.651 1.00 95.94 96 VAL A N 1
ATOM 738 C CA . VAL A 1 96 ? -6.706 -4.701 -14.475 1.00 95.94 96 VAL A CA 1
ATOM 739 C C . VAL A 1 96 ? -5.303 -4.098 -14.582 1.00 95.94 96 VAL A C 1
ATOM 741 O O . VAL A 1 96 ? -4.833 -3.853 -15.694 1.00 95.94 96 VAL A O 1
ATOM 744 N N . LEU A 1 97 ? -4.591 -3.929 -13.464 1.00 95.00 97 LEU A N 1
ATOM 745 C CA . LEU A 1 97 ? -3.212 -3.434 -13.475 1.00 95.00 97 LEU A CA 1
ATOM 746 C C . LEU A 1 97 ? -2.242 -4.394 -14.165 1.00 95.00 97 LEU A C 1
ATOM 748 O O . LEU A 1 97 ? -1.350 -3.944 -14.877 1.00 95.00 97 LEU A O 1
ATOM 752 N N . PHE A 1 98 ? -2.417 -5.705 -14.008 1.00 94.75 98 PHE A N 1
ATOM 753 C CA . PHE A 1 98 ? -1.562 -6.712 -14.632 1.00 94.75 98 PHE A CA 1
ATOM 754 C C . PHE A 1 98 ? -1.594 -6.626 -16.165 1.00 94.75 98 PHE A C 1
ATOM 756 O O . PHE A 1 98 ? -0.546 -6.735 -16.816 1.00 94.75 98 PHE A O 1
ATOM 763 N N . PHE A 1 99 ? -2.785 -6.413 -16.738 1.00 95.62 99 PHE A N 1
ATOM 764 C CA . PHE A 1 99 ? -2.974 -6.234 -18.180 1.00 95.62 99 PHE A CA 1
ATOM 765 C C . PHE A 1 99 ? -2.622 -4.820 -18.661 1.00 95.62 99 PHE A C 1
ATOM 767 O O . PHE A 1 99 ? -2.154 -4.676 -19.788 1.00 95.62 99 PHE A O 1
ATOM 774 N N . LEU A 1 100 ? -2.787 -3.791 -17.821 1.00 94.50 100 LEU A N 1
ATOM 775 C CA . LEU A 1 100 ? -2.377 -2.414 -18.132 1.00 94.50 100 LEU A CA 1
ATOM 776 C C . LEU A 1 100 ? -0.869 -2.175 -17.982 1.00 94.50 100 LEU A C 1
ATOM 778 O O . LEU A 1 100 ? -0.351 -1.243 -18.587 1.00 94.50 100 LEU A O 1
ATOM 782 N N . ALA A 1 101 ? -0.152 -3.004 -17.221 1.00 93.62 101 ALA A N 1
ATOM 783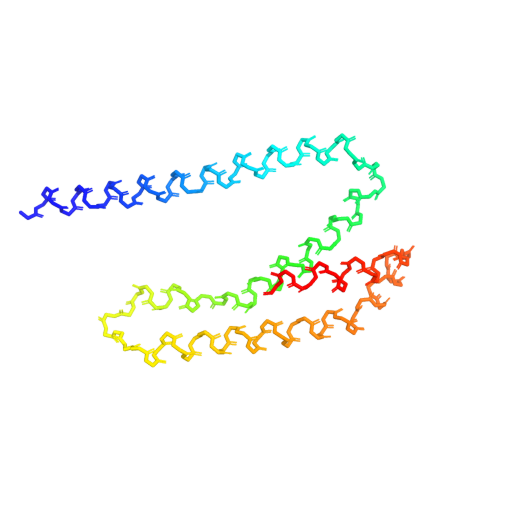 C CA . ALA A 1 101 ? 1.287 -2.885 -16.988 1.00 93.62 101 ALA A CA 1
ATOM 784 C C . ALA A 1 101 ? 2.132 -2.652 -18.262 1.00 93.62 101 ALA A C 1
ATOM 786 O O . ALA A 1 101 ? 2.935 -1.720 -18.240 1.00 93.62 101 ALA A O 1
ATOM 787 N N . PRO A 1 102 ? 1.975 -3.413 -19.372 1.00 94.06 102 PRO A N 1
ATOM 788 C CA . PRO A 1 102 ? 2.696 -3.130 -20.619 1.00 94.06 102 PRO A CA 1
ATOM 789 C C . PRO A 1 102 ? 2.355 -1.758 -21.208 1.00 94.06 102 PRO A C 1
ATOM 791 O O . PRO A 1 102 ? 3.258 -1.023 -21.581 1.00 94.06 102 PRO A O 1
ATOM 794 N N . LEU A 1 103 ? 1.079 -1.360 -21.208 1.00 94.38 103 LEU A N 1
ATOM 795 C CA . LEU A 1 103 ? 0.661 -0.054 -21.725 1.00 94.38 103 LEU A CA 1
ATOM 796 C C . LEU A 1 103 ? 1.272 1.101 -20.915 1.00 94.38 103 LEU A C 1
ATOM 798 O O . LEU A 1 103 ? 1.667 2.121 -21.474 1.00 94.38 103 LEU A O 1
ATOM 802 N N . ILE A 1 104 ? 1.353 0.937 -19.592 1.00 92.12 104 ILE A N 1
ATOM 803 C CA . ILE A 1 104 ? 1.980 1.914 -18.696 1.00 92.12 104 ILE A CA 1
ATOM 804 C C . ILE A 1 104 ? 3.490 1.976 -18.958 1.00 92.12 104 ILE A C 1
ATOM 806 O O . ILE A 1 104 ? 4.043 3.069 -19.064 1.00 92.12 104 ILE A O 1
ATOM 810 N N . ALA A 1 105 ? 4.153 0.826 -19.092 1.00 93.25 105 ALA A N 1
ATOM 811 C CA . ALA A 1 105 ? 5.581 0.757 -19.396 1.00 93.25 105 ALA A CA 1
ATOM 812 C C . ALA A 1 105 ? 5.925 1.439 -20.728 1.00 93.25 105 ALA A C 1
ATOM 814 O O . ALA A 1 105 ? 6.867 2.231 -20.780 1.00 93.25 105 ALA A O 1
ATOM 815 N N . ASP A 1 106 ? 5.110 1.212 -21.760 1.00 93.75 106 ASP A N 1
ATOM 816 C CA . ASP A 1 106 ? 5.268 1.835 -23.075 1.00 93.75 106 ASP A CA 1
ATOM 817 C C . ASP A 1 106 ? 5.087 3.360 -23.007 1.00 93.75 106 ASP A C 1
ATOM 819 O O . ASP A 1 106 ? 5.865 4.103 -23.607 1.00 93.75 106 ASP A O 1
ATOM 823 N N . PHE A 1 107 ? 4.097 3.843 -22.242 1.00 92.75 107 PHE A N 1
ATOM 824 C CA . PHE A 1 107 ? 3.823 5.276 -22.068 1.00 92.75 107 PHE A CA 1
ATOM 825 C C . PHE A 1 107 ? 4.974 6.025 -21.381 1.00 92.75 107 PHE A C 1
ATOM 827 O O . PHE A 1 107 ? 5.266 7.167 -21.733 1.00 92.75 107 PHE A O 1
ATOM 834 N N . PHE A 1 108 ? 5.631 5.388 -20.408 1.00 90.25 108 PHE A N 1
ATOM 835 C CA . PHE A 1 108 ? 6.777 5.956 -19.690 1.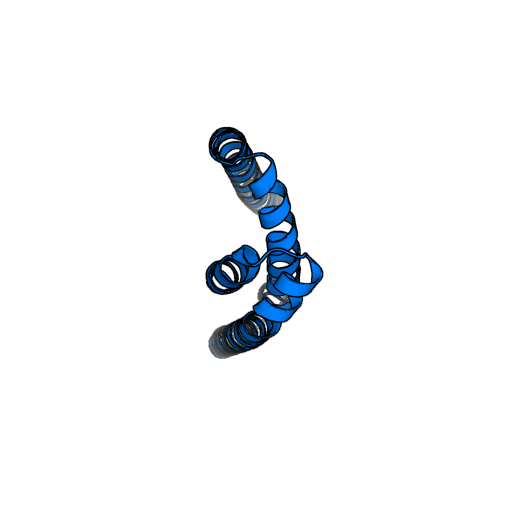00 90.25 1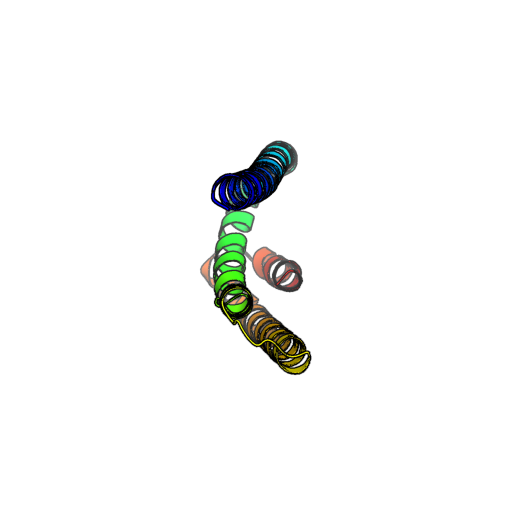08 PHE A CA 1
ATOM 836 C C . PHE A 1 108 ? 8.135 5.578 -20.302 1.00 90.25 108 PHE A C 1
ATOM 838 O O . PHE A 1 108 ? 9.169 5.975 -19.766 1.00 90.25 108 PHE A O 1
ATOM 845 N N . HIS A 1 109 ? 8.144 4.839 -21.418 1.00 89.31 109 HIS A N 1
ATOM 846 C CA . HIS A 1 109 ? 9.350 4.351 -22.094 1.00 89.31 109 HIS A CA 1
ATOM 847 C C . HIS A 1 109 ? 10.308 3.585 -21.159 1.00 89.31 109 HIS A C 1
ATOM 849 O O . HIS A 1 109 ? 11.526 3.760 -21.215 1.00 89.31 109 HIS A O 1
ATOM 855 N N . GLN A 1 110 ? 9.754 2.747 -20.276 1.00 87.88 110 GLN A N 1
ATOM 856 C CA . GLN A 1 110 ? 10.502 1.979 -19.277 1.00 87.88 110 GLN A CA 1
ATOM 857 C C . GLN A 1 110 ? 9.971 0.546 -19.151 1.00 87.88 110 GLN A C 1
ATOM 859 O O . GLN A 1 110 ? 9.033 0.277 -18.403 1.00 87.88 110 GLN A O 1
ATOM 864 N N . ASP A 1 111 ? 10.639 -0.406 -19.804 1.00 87.62 111 ASP A N 1
ATOM 865 C CA . ASP A 1 111 ? 10.239 -1.824 -19.814 1.00 87.62 111 ASP A CA 1
ATOM 866 C C . ASP A 1 111 ? 10.263 -2.481 -18.420 1.00 87.62 111 ASP A C 1
ATOM 868 O O . ASP A 1 111 ? 9.502 -3.412 -18.137 1.00 87.62 111 ASP A O 1
ATOM 872 N N . SER A 1 112 ? 11.107 -1.978 -17.510 1.00 87.56 112 SER A N 1
ATOM 873 C CA . SER A 1 112 ? 11.204 -2.466 -16.127 1.00 87.56 112 SER A CA 1
ATOM 874 C C . SER A 1 112 ? 9.903 -2.280 -15.335 1.00 87.56 112 SER A C 1
ATOM 876 O O . SER A 1 112 ? 9.633 -3.058 -14.412 1.00 87.56 112 SER A O 1
ATOM 878 N N . LEU A 1 113 ? 9.048 -1.323 -15.727 1.00 89.81 113 LEU A N 1
ATOM 879 C CA . LEU A 1 113 ? 7.749 -1.078 -15.096 1.00 89.81 113 LEU A CA 1
ATOM 880 C C . LEU A 1 113 ? 6.811 -2.277 -15.209 1.00 89.81 113 LEU A C 1
ATOM 882 O O . LEU A 1 113 ? 6.014 -2.491 -14.301 1.00 89.81 113 LEU A O 1
ATOM 886 N N . VAL A 1 114 ? 6.903 -3.092 -16.265 1.00 92.00 114 VAL A N 1
ATOM 887 C CA . VAL A 1 114 ? 5.979 -4.223 -16.442 1.00 92.00 114 VAL A CA 1
ATOM 888 C C . VAL A 1 114 ? 6.102 -5.208 -15.285 1.00 92.00 114 VAL A C 1
ATOM 890 O O . VAL A 1 114 ? 5.104 -5.580 -14.666 1.00 92.00 114 VAL A O 1
ATOM 893 N N . ALA A 1 115 ? 7.330 -5.629 -14.978 1.00 91.75 115 ALA A N 1
ATOM 894 C CA . ALA A 1 115 ? 7.586 -6.571 -13.896 1.00 91.75 115 ALA A CA 1
ATOM 895 C C . ALA A 1 115 ? 7.267 -5.941 -12.536 1.00 91.75 115 ALA A C 1
ATOM 897 O O . ALA A 1 115 ? 6.609 -6.566 -11.705 1.00 91.75 115 ALA A O 1
ATOM 898 N N . LEU A 1 116 ? 7.673 -4.686 -12.333 1.00 91.50 116 LEU A N 1
ATOM 899 C CA . LEU A 1 116 ? 7.472 -4.002 -11.063 1.00 91.50 116 LEU A CA 1
ATOM 900 C C . LEU A 1 116 ? 5.992 -3.743 -10.767 1.00 91.50 116 LEU A C 1
ATOM 902 O O . LEU A 1 116 ? 5.555 -4.036 -9.661 1.00 91.50 116 LEU A O 1
ATOM 906 N N . ILE A 1 117 ? 5.193 -3.284 -11.735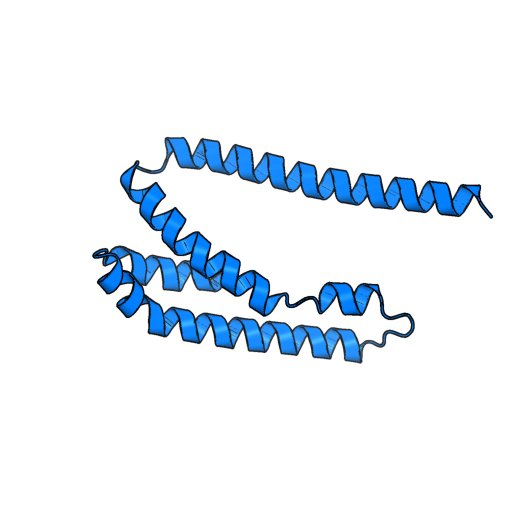 1.00 92.44 117 ILE A N 1
ATOM 907 C CA . ILE A 1 117 ? 3.745 -3.085 -11.557 1.00 92.44 117 ILE A CA 1
ATOM 908 C C . ILE A 1 117 ? 3.067 -4.414 -11.227 1.00 92.44 117 ILE A C 1
ATOM 910 O O . ILE A 1 117 ? 2.267 -4.475 -10.297 1.00 92.44 117 ILE A O 1
ATOM 914 N N . ARG A 1 118 ? 3.400 -5.501 -11.934 1.00 93.44 118 ARG A N 1
ATOM 915 C CA . ARG A 1 118 ? 2.801 -6.827 -11.696 1.00 93.44 118 ARG A CA 1
ATOM 916 C C . ARG A 1 118 ? 3.136 -7.408 -10.324 1.00 93.44 118 ARG A C 1
ATOM 918 O O . ARG A 1 118 ? 2.305 -8.102 -9.751 1.00 93.44 118 ARG A O 1
ATOM 925 N N . VAL A 1 119 ? 4.337 -7.146 -9.812 1.00 92.81 119 VAL A N 1
ATOM 926 C CA . VAL A 1 119 ? 4.751 -7.602 -8.478 1.00 92.81 119 VAL A CA 1
ATOM 927 C C . VAL A 1 119 ? 4.172 -6.696 -7.397 1.00 92.81 119 VAL A C 1
ATOM 929 O O . VAL A 1 119 ? 3.586 -7.187 -6.442 1.00 92.81 119 VAL A O 1
ATOM 932 N N . MET A 1 120 ? 4.284 -5.378 -7.552 1.00 91.06 120 MET A N 1
ATOM 933 C CA . MET A 1 120 ? 3.813 -4.417 -6.552 1.00 91.06 120 MET A CA 1
ATOM 934 C C . MET A 1 120 ? 2.293 -4.417 -6.418 1.00 91.06 120 MET A C 1
ATOM 936 O O . MET A 1 120 ? 1.780 -4.213 -5.323 1.00 91.06 120 MET A O 1
ATOM 940 N N . SER A 1 121 ? 1.564 -4.700 -7.498 1.00 90.38 121 SER A N 1
ATOM 941 C CA . SER A 1 121 ? 0.108 -4.828 -7.433 1.00 90.38 121 SER A CA 1
ATOM 942 C C . SER A 1 121 ? -0.368 -6.048 -6.639 1.00 90.38 121 SER A C 1
ATOM 944 O O . SER A 1 121 ? -1.515 -6.042 -6.221 1.00 90.38 121 SER A O 1
ATOM 946 N N . LEU A 1 122 ? 0.479 -7.049 -6.351 1.00 90.94 122 LEU A N 1
ATOM 947 C CA . LEU A 1 122 ? 0.120 -8.155 -5.441 1.00 90.94 122 LEU A CA 1
ATOM 948 C C . LEU A 1 122 ? -0.054 -7.708 -3.982 1.00 90.94 122 LEU A C 1
ATOM 950 O O . LEU A 1 122 ? -0.568 -8.472 -3.173 1.00 90.94 122 LEU A O 1
ATOM 954 N N . VAL A 1 123 ? 0.444 -6.519 -3.628 1.00 87.75 123 VAL A N 1
ATOM 955 C CA . VAL A 1 123 ? 0.295 -5.942 -2.282 1.00 87.75 123 VAL A CA 1
ATOM 956 C C . VAL A 1 123 ? -1.119 -5.385 -2.061 1.00 87.75 123 VAL A C 1
ATOM 958 O O . VAL A 1 123 ? -1.508 -5.186 -0.912 1.00 87.75 123 VAL A O 1
ATOM 961 N N . ILE A 1 124 ? -1.856 -5.117 -3.146 1.00 86.00 124 ILE A N 1
ATOM 962 C CA . ILE A 1 124 ? -3.244 -4.625 -3.143 1.00 86.00 124 ILE A CA 1
ATOM 963 C C . ILE A 1 124 ? -4.187 -5.766 -2.753 1.00 86.00 124 ILE A C 1
ATOM 965 O O . ILE A 1 124 ? -5.078 -5.512 -1.913 1.00 86.00 124 ILE A O 1
#

Foldseek 3Di:
DVVVVVVVVVVVVVVVCCVVVVVVVVVVVVVVVCVVVDDPVVVVLVVLLVVLLVVLCCQLPVCLVVVQVPDPDDDPVSVVVNVVSSVVSLVVSLVVQLVCQVVSCVVVVHPVSNVVNNVVSVVD

Secondary structure (DSSP, 8-state):
-HHHHHHHHHHHHHHHHHHHHHHHHHHHHHHHHHHHHS-HHHHHHHHHHHHHHHHHHHHHHTTHHHHHHH-SS--HHHHHHHHHHHHHHHHHHHHHHHHHHHHHHHHTT-THHHHHHHHHGGG-

Radius of gyration: 19.45 Å; chains: 1; bounding box: 47×24×56 Å